Protein AF-A0A8C2IFB4-F1 (afdb_monomer_lite)

Organism: Cyprinus carpio (NCBI:txid7962)

Secondary structure (DSSP, 8-state):
-----EEEE------STTS-TT-EEEE-S--SS-------SS----SS-----EEEE---SS---EEEEEE-SS-EEEEEE-

Radius of gyration: 14.46 Å; chains: 1; bounding box: 37×27×38 Å

Sequence (82 aa):
DVDASGFIFLSALSDTSMGLGGKVLLFPTKSNTSYVKLTPEKPLRLSAFTLCMRVATELRGEREIILFAYRTPQVDELNMWR

InterPro domains:
  IPR001759 Pentraxin domain [PF00354] (23-75)
  IPR001759 Pentraxin domain [PS51828] (21-82)
  IPR013320 Concanavalin A-like lectin/glucanase domain superfamily [SSF49899] (20-77)
  IPR051005 Pentraxin domain-containing protein [PTHR45869] (16-82)

pLDDT: mean 74.79, std 14.64, range [40.56, 91.38]

Structure (mmCIF, N/CA/C/O backbone):
data_AF-A0A8C2IFB4-F1
#
_entry.id   AF-A0A8C2IFB4-F1
#
loop_
_atom_site.group_PDB
_atom_site.id
_atom_site.type_symbol
_atom_site.label_atom_id
_atom_site.label_alt_id
_atom_site.label_comp_id
_atom_site.label_asym_id
_atom_site.label_entity_id
_atom_site.label_seq_id
_atom_site.pdbx_PDB_ins_code
_atom_site.Cartn_x
_atom_site.Cartn_y
_atom_site.Cartn_z
_atom_site.occupancy
_atom_site.B_iso_or_equiv
_atom_site.auth_seq_id
_atom_site.auth_comp_id
_atom_site.auth_asym_id
_atom_site.auth_atom_id
_atom_site.pdbx_PDB_model_num
ATOM 1 N N . ASP A 1 1 ? -14.443 6.616 21.482 1.00 40.56 1 ASP A N 1
ATOM 2 C CA . ASP A 1 1 ? -13.889 6.288 20.158 1.00 40.56 1 ASP A CA 1
ATOM 3 C C . ASP A 1 1 ? -12.850 5.199 20.283 1.00 40.56 1 ASP A C 1
ATOM 5 O O . ASP A 1 1 ? -11.869 5.400 20.981 1.00 40.56 1 ASP A O 1
ATOM 9 N N . VAL A 1 2 ? -13.108 4.021 19.715 1.00 43.94 2 VAL A N 1
ATOM 10 C CA . VAL A 1 2 ? -12.132 2.924 19.694 1.00 43.94 2 VAL A CA 1
ATOM 11 C C . VAL A 1 2 ? -11.332 3.070 18.408 1.00 43.94 2 VAL A C 1
ATOM 13 O O . VAL A 1 2 ? -11.871 2.883 17.316 1.00 43.94 2 VAL A O 1
ATOM 16 N N . ASP A 1 3 ? -10.071 3.467 18.552 1.00 47.75 3 ASP A N 1
ATOM 17 C CA . ASP A 1 3 ? -9.090 3.539 17.476 1.00 47.75 3 ASP A CA 1
ATOM 18 C C . ASP A 1 3 ? -8.963 2.175 16.790 1.00 47.75 3 ASP A C 1
ATOM 20 O O . ASP A 1 3 ? -8.484 1.196 17.359 1.00 47.75 3 ASP A O 1
ATOM 24 N N . ALA A 1 4 ? -9.447 2.099 15.555 1.00 49.25 4 ALA A N 1
ATOM 25 C CA . ALA A 1 4 ? -9.432 0.878 14.774 1.00 49.25 4 ALA A CA 1
ATOM 26 C C . ALA A 1 4 ? -8.025 0.620 14.216 1.00 49.25 4 ALA A C 1
ATOM 28 O O . ALA A 1 4 ? -7.552 1.329 13.324 1.00 49.25 4 ALA A O 1
ATOM 29 N N . SER A 1 5 ? -7.3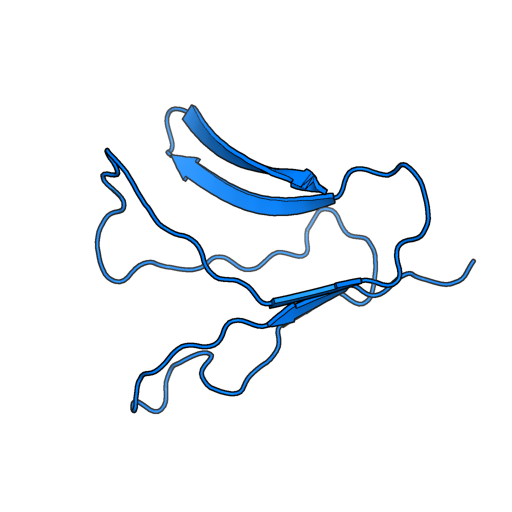76 -0.421 14.736 1.00 52.66 5 SER A N 1
ATOM 30 C CA . SER A 1 5 ? -6.074 -0.898 14.268 1.00 52.66 5 SER A CA 1
ATOM 31 C C . SER A 1 5 ? -6.216 -1.778 13.019 1.00 52.66 5 SER A C 1
ATOM 33 O 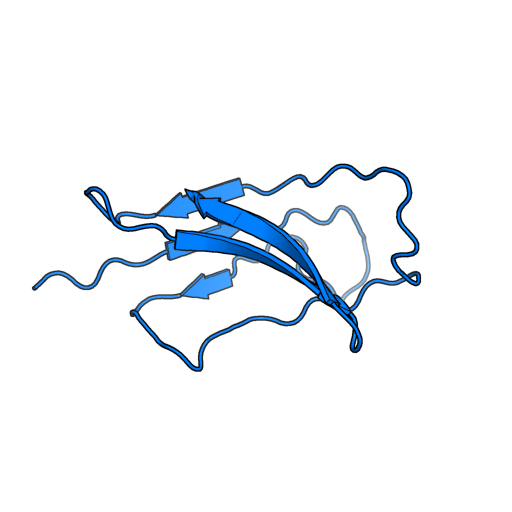O . SER A 1 5 ? -7.092 -2.646 12.925 1.00 52.66 5 SER A O 1
ATOM 35 N N . GLY A 1 6 ? -5.344 -1.551 12.035 1.00 54.31 6 GLY A N 1
ATOM 36 C CA . GLY A 1 6 ? -5.186 -2.389 10.846 1.00 54.31 6 GLY A CA 1
ATOM 37 C C . GLY A 1 6 ? -3.857 -3.148 10.873 1.00 54.31 6 GLY A C 1
ATOM 38 O O . GLY A 1 6 ? -2.813 -2.587 11.206 1.00 54.31 6 GLY A O 1
ATOM 39 N N . PHE A 1 7 ? -3.891 -4.422 10.491 1.00 53.31 7 PHE A N 1
ATOM 40 C CA . PHE A 1 7 ? -2.747 -5.326 10.407 1.00 53.31 7 PHE A CA 1
ATOM 41 C C . PHE A 1 7 ? -2.591 -5.820 8.965 1.00 53.31 7 PHE A C 1
ATOM 43 O O . PHE A 1 7 ? -3.519 -6.398 8.392 1.00 53.31 7 PHE A O 1
ATOM 50 N N . ILE A 1 8 ? -1.406 -5.636 8.381 1.00 58.50 8 ILE A N 1
ATOM 51 C CA . ILE A 1 8 ? -1.056 -6.201 7.071 1.00 58.50 8 ILE A CA 1
ATOM 52 C C . ILE A 1 8 ? 0.067 -7.223 7.261 1.00 58.50 8 ILE A C 1
ATOM 54 O O . ILE A 1 8 ? 1.137 -6.928 7.797 1.00 58.50 8 ILE A O 1
ATOM 58 N N . PHE A 1 9 ? -0.185 -8.435 6.784 1.00 47.59 9 PHE A N 1
ATOM 59 C CA . PHE A 1 9 ? 0.743 -9.551 6.732 1.00 47.59 9 PHE A CA 1
ATOM 60 C C . PHE A 1 9 ? 1.299 -9.671 5.311 1.00 47.59 9 PHE A C 1
ATOM 62 O O . PHE A 1 9 ? 0.566 -9.920 4.347 1.00 47.59 9 PHE A O 1
ATOM 69 N N . LEU A 1 10 ? 2.617 -9.541 5.205 1.00 50.22 10 LEU A N 1
ATOM 70 C CA . LEU A 1 10 ? 3.377 -9.811 3.991 1.00 50.22 10 LEU A CA 1
ATOM 71 C C . LEU A 1 10 ? 4.196 -11.079 4.242 1.00 50.22 10 LEU A C 1
ATOM 73 O O . LEU A 1 10 ? 5.182 -11.050 4.972 1.00 50.22 10 LEU A O 1
ATOM 77 N N . SER A 1 11 ? 3.781 -12.213 3.678 1.00 47.12 11 SER A N 1
ATOM 78 C CA . SER A 1 11 ? 4.580 -13.440 3.729 1.00 47.12 11 SER A CA 1
ATOM 79 C C . SER A 1 11 ? 5.552 -13.462 2.550 1.00 47.12 11 SER A C 1
ATOM 81 O O . SER A 1 11 ? 5.157 -13.793 1.433 1.00 47.12 11 SER A O 1
ATOM 83 N N . ALA A 1 12 ? 6.814 -13.109 2.793 1.00 49.97 12 ALA A N 1
ATOM 84 C CA . ALA A 1 12 ? 7.905 -13.342 1.849 1.00 49.97 12 ALA A CA 1
ATOM 85 C C . ALA A 1 12 ? 8.581 -14.688 2.164 1.00 49.97 12 ALA A C 1
ATOM 87 O O . ALA A 1 12 ? 8.977 -14.925 3.306 1.00 49.97 12 ALA A O 1
ATOM 88 N N . LEU A 1 13 ? 8.707 -15.564 1.163 1.00 47.28 13 LEU A N 1
ATOM 89 C CA . LEU A 1 13 ? 9.524 -16.779 1.229 1.00 47.28 13 LEU A CA 1
ATOM 90 C C . LEU A 1 13 ? 10.947 -16.422 0.770 1.00 47.28 13 LEU A C 1
ATOM 92 O O . LEU A 1 13 ? 11.249 -16.535 -0.414 1.00 47.28 13 LEU A O 1
ATOM 96 N N . SER A 1 14 ? 11.813 -15.940 1.664 1.00 51.56 14 SER A N 1
ATOM 97 C CA . SER A 1 14 ? 13.228 -15.730 1.320 1.00 51.56 14 SER A CA 1
ATOM 98 C C . SER A 1 14 ? 14.136 -15.765 2.549 1.00 51.56 14 SER A C 1
ATOM 100 O O . SER A 1 14 ? 13.938 -15.007 3.499 1.00 51.56 14 SER A O 1
ATOM 102 N N . ASP A 1 15 ? 15.149 -16.624 2.484 1.00 56.09 15 ASP A N 1
ATOM 103 C CA . ASP A 1 15 ? 16.173 -16.854 3.503 1.00 56.09 15 ASP A CA 1
ATOM 104 C C . ASP A 1 15 ? 17.321 -15.842 3.341 1.00 56.09 15 ASP A C 1
ATOM 106 O O . ASP A 1 15 ? 18.351 -16.126 2.741 1.00 56.09 15 ASP A O 1
ATOM 110 N N . THR A 1 16 ? 17.106 -14.602 3.786 1.00 50.19 16 THR A N 1
ATOM 111 C CA . THR A 1 16 ? 18.177 -13.623 4.033 1.00 50.19 16 THR A CA 1
ATOM 112 C C . THR A 1 16 ? 17.754 -12.683 5.163 1.00 50.19 16 THR A C 1
ATOM 114 O O . THR A 1 16 ? 16.605 -12.249 5.256 1.00 50.19 16 THR A O 1
ATOM 117 N N . SER A 1 17 ? 18.692 -12.350 6.047 1.00 55.56 17 SER A N 1
ATOM 118 C CA . SER A 1 17 ? 18.505 -11.612 7.307 1.00 55.56 17 SER A CA 1
ATOM 119 C C . SER A 1 17 ? 18.032 -10.146 7.178 1.00 55.56 17 SER A C 1
ATOM 121 O O . SER A 1 17 ? 18.077 -9.400 8.156 1.00 55.56 17 SER A O 1
ATOM 123 N N . MET A 1 18 ? 17.541 -9.715 6.009 1.00 62.88 18 MET A N 1
ATOM 124 C CA . MET A 1 18 ? 17.163 -8.324 5.697 1.00 62.88 18 MET A CA 1
ATOM 125 C C . MET A 1 18 ? 15.744 -8.175 5.100 1.00 62.88 18 MET A C 1
ATOM 127 O O . MET A 1 18 ? 15.459 -7.186 4.430 1.00 62.88 18 MET A O 1
ATOM 131 N N . GLY A 1 19 ? 14.837 -9.132 5.340 1.00 69.12 19 GLY A N 1
ATOM 132 C CA . GLY A 1 19 ? 13.464 -9.120 4.808 1.00 69.12 19 GLY A CA 1
ATOM 133 C C . GLY A 1 19 ? 12.337 -8.899 5.836 1.00 69.12 19 GLY A C 1
ATOM 134 O O . GLY A 1 19 ? 12.548 -8.835 7.052 1.00 69.12 19 GLY A O 1
ATOM 135 N N . LEU A 1 20 ? 11.101 -8.820 5.326 1.00 80.00 20 LEU A N 1
ATOM 136 C CA . LEU A 1 20 ? 9.843 -8.827 6.100 1.00 80.00 20 LEU A CA 1
ATOM 137 C C . LEU A 1 20 ? 9.324 -10.252 6.395 1.00 80.00 20 LEU A C 1
ATOM 139 O O . LEU A 1 20 ? 8.233 -10.405 6.940 1.00 80.00 20 LEU A O 1
ATOM 143 N N . GLY A 1 21 ? 10.094 -11.295 6.062 1.00 82.38 21 GLY A N 1
ATOM 144 C CA . GLY A 1 21 ? 9.734 -12.689 6.335 1.00 82.38 21 GLY A CA 1
ATOM 145 C C . GLY A 1 21 ? 9.422 -12.911 7.819 1.00 82.38 21 GLY A C 1
ATOM 146 O O . GLY A 1 21 ? 10.222 -12.566 8.687 1.00 82.38 21 GLY A O 1
ATOM 147 N N . GLY A 1 22 ? 8.228 -13.433 8.113 1.00 82.25 22 GLY A N 1
ATOM 148 C CA . GLY A 1 22 ? 7.753 -13.678 9.481 1.00 82.25 22 GLY A CA 1
ATOM 149 C C . GLY A 1 22 ? 7.370 -12.429 10.290 1.00 82.25 22 GLY A C 1
ATOM 150 O O . GLY A 1 22 ? 7.049 -12.560 11.469 1.00 82.25 22 GLY A O 1
ATOM 151 N N . LYS A 1 23 ? 7.386 -11.228 9.694 1.00 85.75 23 LYS A N 1
ATOM 152 C CA . LYS A 1 23 ? 7.034 -9.963 10.362 1.00 85.75 23 LYS A CA 1
ATOM 153 C C . LYS A 1 23 ? 5.648 -9.465 9.939 1.00 85.75 23 LYS A C 1
ATOM 155 O O . LYS A 1 23 ? 5.094 -9.884 8.925 1.00 85.75 23 LYS A O 1
ATOM 160 N N . VAL A 1 24 ? 5.097 -8.541 10.727 1.00 85.88 24 VAL A N 1
ATOM 161 C CA . VAL A 1 24 ? 3.789 -7.910 10.491 1.00 85.88 24 VAL A CA 1
ATOM 162 C C . VAL A 1 24 ? 3.947 -6.398 10.511 1.00 85.88 24 VAL A C 1
ATOM 164 O O . VAL A 1 24 ? 4.688 -5.860 11.335 1.00 85.88 24 VAL A O 1
ATOM 167 N N . LEU A 1 25 ? 3.242 -5.717 9.610 1.00 89.69 25 LEU A N 1
ATOM 168 C CA . LEU A 1 25 ? 3.135 -4.265 9.616 1.00 89.69 25 LEU A CA 1
ATOM 169 C C . LEU A 1 25 ? 1.884 -3.859 10.395 1.00 89.69 25 LEU A C 1
ATOM 171 O O . LEU A 1 25 ? 0.774 -4.295 10.071 1.00 89.69 25 LEU A O 1
ATOM 175 N N . LEU A 1 26 ? 2.084 -3.031 11.419 1.00 90.50 26 LEU A N 1
ATOM 176 C CA . LEU A 1 26 ? 1.031 -2.546 12.301 1.00 90.50 26 LEU A CA 1
ATOM 177 C C . LEU A 1 26 ? 0.751 -1.067 12.048 1.00 90.50 26 LEU A C 1
ATOM 179 O O . LEU A 1 26 ? 1.654 -0.238 12.157 1.00 90.50 26 LEU A O 1
ATOM 183 N N . PHE A 1 27 ? -0.514 -0.743 11.789 1.00 89.25 27 PHE A N 1
ATOM 184 C CA . PHE A 1 27 ? -1.009 0.627 11.694 1.00 89.25 27 PHE A CA 1
ATOM 185 C C . PHE A 1 27 ? -2.078 0.820 12.776 1.00 89.25 27 PHE A C 1
ATOM 187 O O . PHE A 1 27 ? -3.249 0.509 12.541 1.00 89.25 27 PHE A O 1
ATOM 194 N N . PRO A 1 28 ? -1.681 1.253 13.988 1.00 85.81 28 PRO A N 1
ATOM 195 C CA . PRO A 1 28 ? -2.565 1.211 15.148 1.00 85.81 28 PRO A CA 1
ATOM 196 C C . PRO A 1 28 ? -3.613 2.328 15.148 1.00 85.81 28 PRO A C 1
ATOM 198 O O . PRO A 1 28 ? -4.685 2.177 15.725 1.00 85.81 28 PRO A O 1
ATOM 201 N N . THR A 1 29 ? -3.305 3.450 14.496 1.00 85.06 29 THR A N 1
ATOM 202 C CA . THR A 1 29 ? -4.158 4.637 14.444 1.00 85.06 29 THR A CA 1
ATOM 203 C C . THR A 1 29 ? -4.273 5.161 13.019 1.00 85.06 29 THR A C 1
ATOM 205 O O . THR A 1 29 ? -3.387 4.980 12.177 1.00 85.06 29 THR A O 1
ATOM 208 N N . LYS A 1 30 ? -5.387 5.842 12.736 1.00 84.75 30 LYS A N 1
ATOM 209 C CA . LYS A 1 30 ? -5.589 6.531 11.459 1.00 84.75 30 LYS A CA 1
ATOM 210 C C . LYS A 1 30 ? -4.545 7.639 11.306 1.00 84.75 30 LYS A C 1
ATOM 212 O O . LYS A 1 30 ? -4.431 8.511 12.160 1.00 84.75 30 LYS A O 1
ATOM 217 N N . SER A 1 31 ? -3.880 7.667 10.157 1.00 85.88 31 SER A N 1
ATOM 218 C CA . SER A 1 31 ? -2.907 8.701 9.814 1.00 85.88 31 SER A CA 1
ATOM 219 C C . SER A 1 31 ? -2.935 9.005 8.316 1.00 85.88 31 SER A C 1
ATOM 221 O O . SER A 1 31 ? -3.383 8.185 7.517 1.00 85.88 31 SER A O 1
ATOM 223 N N . ASN A 1 32 ? -2.469 10.196 7.943 1.00 88.62 32 ASN A N 1
ATOM 224 C CA . ASN A 1 32 ? -2.178 10.591 6.561 1.00 88.62 32 ASN A CA 1
ATOM 225 C C . ASN A 1 32 ? -0.669 10.585 6.246 1.00 88.62 32 ASN A C 1
ATOM 227 O O . ASN A 1 32 ? -0.279 10.916 5.130 1.00 88.62 32 ASN A O 1
ATOM 231 N N . THR A 1 33 ? 0.176 10.221 7.214 1.00 88.38 33 THR A N 1
ATOM 232 C CA . THR A 1 33 ? 1.642 10.171 7.078 1.00 88.38 33 THR A CA 1
ATOM 233 C C . THR A 1 33 ? 2.228 8.783 7.330 1.00 88.38 33 THR A C 1
ATOM 235 O O . THR A 1 33 ? 3.387 8.544 7.002 1.00 88.38 33 THR A O 1
ATOM 238 N N . SER A 1 34 ? 1.451 7.852 7.889 1.00 89.75 34 SER A N 1
ATOM 239 C CA . SER A 1 34 ? 1.907 6.492 8.184 1.00 89.75 34 SER A CA 1
ATOM 240 C C . SER A 1 34 ? 1.705 5.583 6.975 1.00 89.75 34 SER A C 1
ATOM 242 O O . SER A 1 34 ? 0.579 5.234 6.636 1.00 89.75 34 SER A O 1
ATOM 244 N N . TYR A 1 35 ? 2.801 5.176 6.340 1.00 91.19 35 TYR A N 1
ATOM 245 C CA . TYR A 1 35 ? 2.798 4.230 5.225 1.00 91.19 35 TYR A CA 1
ATOM 246 C C . TYR A 1 35 ? 4.108 3.440 5.191 1.00 91.19 35 TYR A C 1
ATOM 248 O O . TYR A 1 35 ? 5.102 3.823 5.808 1.00 91.19 35 TYR A O 1
ATOM 256 N N . VAL A 1 36 ? 4.116 2.340 4.441 1.00 91.38 36 VAL A N 1
ATOM 257 C CA . VAL A 1 36 ? 5.332 1.578 4.143 1.00 91.38 36 VAL A CA 1
ATOM 258 C C . VAL A 1 36 ? 5.555 1.586 2.641 1.00 91.38 36 VAL A C 1
ATOM 260 O O . VAL A 1 36 ? 4.654 1.267 1.868 1.00 91.38 36 VAL A O 1
ATOM 263 N N . LYS A 1 37 ? 6.772 1.941 2.227 1.00 90.12 37 LYS A N 1
ATOM 264 C CA . LYS A 1 37 ? 7.209 1.835 0.837 1.00 90.12 37 LYS A CA 1
ATOM 265 C C . LYS A 1 37 ? 7.923 0.502 0.643 1.00 90.12 37 LYS A C 1
ATOM 267 O O . LYS A 1 37 ? 8.982 0.280 1.223 1.00 90.12 37 LYS A O 1
ATOM 272 N N . LEU A 1 38 ? 7.349 -0.366 -0.185 1.00 87.81 38 LEU A N 1
ATOM 273 C CA . LEU A 1 38 ? 8.010 -1.589 -0.631 1.00 87.81 38 LEU A CA 1
ATOM 274 C C . LEU A 1 38 ? 8.863 -1.267 -1.862 1.00 87.81 38 LEU A C 1
ATOM 276 O O . LEU A 1 38 ? 8.350 -0.750 -2.855 1.00 87.81 38 LEU A O 1
ATOM 280 N N . THR A 1 39 ? 10.162 -1.554 -1.793 1.00 86.94 39 THR A N 1
ATOM 281 C CA . THR A 1 39 ? 11.066 -1.424 -2.942 1.00 86.94 39 THR A CA 1
ATOM 282 C C . THR A 1 39 ? 11.132 -2.772 -3.650 1.00 86.94 39 THR A C 1
ATOM 284 O O . THR A 1 39 ? 11.607 -3.734 -3.047 1.00 86.94 39 THR A O 1
ATOM 287 N N . PRO A 1 40 ? 10.644 -2.883 -4.895 1.00 84.50 40 PRO A N 1
ATOM 288 C CA . PRO A 1 40 ? 10.679 -4.148 -5.605 1.00 84.50 40 PRO A CA 1
ATOM 289 C C . PRO A 1 40 ? 12.115 -4.469 -6.039 1.00 84.50 40 PRO A C 1
ATOM 291 O O . PRO A 1 40 ? 12.873 -3.578 -6.418 1.00 84.50 40 PRO A O 1
ATOM 294 N N . GLU A 1 41 ? 12.477 -5.751 -6.044 1.00 85.38 41 GLU A N 1
ATOM 295 C CA . GLU A 1 41 ? 13.789 -6.209 -6.533 1.00 85.38 41 GLU A CA 1
ATOM 296 C C . GLU A 1 41 ? 13.963 -5.997 -8.044 1.00 85.38 41 GLU A C 1
ATOM 298 O O . GLU A 1 41 ? 15.079 -5.931 -8.555 1.00 85.38 41 GLU A O 1
ATOM 303 N N . LYS A 1 42 ? 12.847 -5.891 -8.776 1.00 83.19 42 LYS A N 1
ATOM 304 C CA . LYS A 1 42 ? 12.804 -5.649 -10.219 1.00 83.19 42 LYS A CA 1
ATOM 305 C C . LYS A 1 42 ? 11.868 -4.480 -10.521 1.00 83.19 42 LYS A C 1
ATOM 307 O O . LYS A 1 42 ? 10.841 -4.351 -9.854 1.00 83.19 42 LYS A O 1
ATOM 312 N N . PRO A 1 43 ? 12.153 -3.657 -11.545 1.00 83.38 43 PRO A N 1
ATOM 313 C CA . PRO A 1 43 ? 11.215 -2.635 -11.989 1.00 83.38 43 PRO A CA 1
ATOM 314 C C . PRO A 1 43 ? 9.855 -3.253 -12.335 1.00 83.38 43 PRO A C 1
ATOM 316 O O . PRO A 1 43 ? 9.772 -4.189 -13.132 1.00 83.38 43 PRO A O 1
ATOM 319 N N . LEU A 1 44 ? 8.789 -2.716 -11.750 1.00 77.50 44 LEU A N 1
ATOM 320 C CA . LEU A 1 44 ? 7.415 -3.145 -12.000 1.00 77.50 44 LEU A CA 1
ATOM 321 C C . LEU A 1 44 ? 6.933 -2.562 -13.341 1.00 77.50 44 LEU A C 1
ATOM 323 O O . LEU A 1 44 ? 6.249 -1.551 -13.386 1.00 77.50 44 LEU A O 1
ATOM 327 N N . ARG A 1 45 ? 7.333 -3.183 -14.457 1.00 80.00 45 ARG A N 1
ATOM 328 C CA . ARG A 1 45 ? 6.827 -2.876 -15.812 1.00 80.00 45 ARG A CA 1
ATOM 329 C C . ARG A 1 45 ? 5.732 -3.882 -16.166 1.00 80.00 45 ARG A C 1
ATOM 331 O O . ARG A 1 45 ? 5.982 -4.844 -16.889 1.00 80.00 45 ARG A O 1
ATOM 338 N N . LEU A 1 46 ? 4.565 -3.728 -15.549 1.00 72.62 46 LEU A N 1
ATOM 339 C CA . LEU A 1 46 ? 3.542 -4.771 -15.502 1.00 72.62 46 LEU A CA 1
ATOM 340 C C . LEU A 1 46 ? 2.583 -4.683 -16.697 1.00 72.62 46 LEU A C 1
ATOM 342 O O . LEU A 1 46 ? 1.907 -3.679 -16.877 1.00 72.62 46 LEU A O 1
ATOM 346 N N . SER A 1 47 ? 2.474 -5.758 -17.478 1.00 78.81 47 SER A N 1
ATOM 347 C CA . SER A 1 47 ? 1.307 -6.010 -18.344 1.00 78.81 47 SER A CA 1
ATOM 348 C C . SER A 1 47 ? 0.239 -6.850 -17.632 1.00 78.81 47 SER A C 1
ATOM 350 O O . SER A 1 47 ? -0.937 -6.791 -17.975 1.00 78.81 47 SER A O 1
ATOM 352 N N . ALA A 1 48 ? 0.662 -7.624 -16.630 1.00 82.56 48 ALA A N 1
ATOM 353 C CA . ALA A 1 48 ? -0.154 -8.397 -15.707 1.00 82.56 48 ALA A CA 1
ATOM 354 C C . ALA A 1 48 ? 0.642 -8.621 -14.411 1.00 82.56 48 ALA A C 1
ATOM 356 O O . ALA A 1 48 ? 1.876 -8.601 -14.424 1.00 82.56 48 ALA A O 1
ATOM 357 N N . PHE A 1 49 ? -0.046 -8.845 -13.293 1.00 83.44 49 PHE A N 1
ATOM 358 C CA . PHE A 1 49 ? 0.587 -9.172 -12.015 1.00 83.44 49 PHE A CA 1
ATOM 359 C C . PHE A 1 49 ? -0.354 -9.986 -11.124 1.00 83.44 49 PHE A C 1
ATOM 361 O O . PHE A 1 49 ? -1.554 -10.090 -11.371 1.00 83.44 49 PHE A O 1
ATOM 368 N N . THR A 1 50 ? 0.203 -10.551 -10.057 1.00 86.88 50 THR A N 1
ATOM 369 C CA . THR A 1 50 ? -0.556 -11.193 -8.984 1.00 86.88 50 THR A CA 1
ATOM 370 C C . THR A 1 50 ? -0.060 -10.639 -7.658 1.00 86.88 50 THR A C 1
ATOM 372 O O . THR A 1 50 ? 1.143 -10.629 -7.404 1.00 86.88 50 THR A O 1
ATOM 375 N N . LEU A 1 51 ? -0.984 -10.157 -6.827 1.00 87.06 51 LEU A N 1
ATOM 376 C CA . LEU A 1 51 ? -0.696 -9.639 -5.493 1.00 87.06 51 LEU A CA 1
ATOM 377 C C . LEU A 1 51 ? -1.331 -10.558 -4.453 1.00 87.06 51 LEU A C 1
ATOM 379 O O . LEU A 1 51 ? -2.546 -10.739 -4.437 1.00 87.06 51 LEU A O 1
ATOM 383 N N . CYS A 1 52 ? -0.504 -11.092 -3.559 1.00 87.81 52 CYS A N 1
ATOM 384 C CA . CYS A 1 52 ? -0.950 -11.868 -2.412 1.00 87.81 52 CYS A CA 1
ATOM 385 C C . CYS A 1 52 ? -0.653 -11.081 -1.137 1.00 87.81 52 CYS A C 1
ATOM 387 O O . CYS A 1 52 ? 0.491 -10.706 -0.882 1.00 87.81 52 CYS A O 1
ATOM 389 N N . MET A 1 53 ? -1.680 -10.850 -0.327 1.00 88.31 53 MET A N 1
ATOM 390 C CA . MET A 1 53 ? -1.555 -10.195 0.969 1.00 88.31 53 MET A CA 1
ATOM 391 C C . MET A 1 53 ? -2.539 -10.819 1.951 1.00 88.31 53 MET A C 1
ATOM 393 O O . MET A 1 53 ? -3.635 -11.228 1.569 1.00 88.31 53 MET A O 1
ATOM 397 N N . ARG A 1 54 ? -2.164 -10.876 3.226 1.00 86.69 54 ARG A N 1
ATOM 398 C CA . ARG A 1 54 ? -3.087 -11.254 4.297 1.00 86.69 54 ARG A CA 1
ATOM 399 C C . ARG A 1 54 ? -3.358 -9.999 5.119 1.00 86.69 54 ARG A C 1
ATOM 401 O O . ARG A 1 54 ? -2.431 -9.338 5.558 1.00 86.69 54 ARG A O 1
ATOM 408 N N . VAL A 1 55 ? -4.620 -9.630 5.291 1.00 87.62 55 VAL A N 1
ATOM 409 C CA . VAL A 1 55 ? -5.011 -8.373 5.948 1.00 87.62 55 VAL A CA 1
ATOM 410 C C . VAL A 1 55 ? -6.021 -8.678 7.038 1.00 87.62 55 VAL A C 1
ATOM 412 O O . VAL A 1 55 ? -6.933 -9.475 6.830 1.00 87.62 55 VAL A O 1
ATOM 415 N N . ALA A 1 56 ? -5.868 -8.034 8.188 1.00 86.62 56 ALA A N 1
ATOM 416 C CA . ALA A 1 56 ? -6.867 -8.013 9.244 1.00 86.62 56 ALA A CA 1
ATOM 417 C C . ALA A 1 56 ? -7.115 -6.561 9.653 1.00 86.62 56 ALA A C 1
ATOM 419 O O . ALA A 1 56 ? -6.181 -5.791 9.840 1.00 86.62 56 ALA A O 1
ATOM 420 N N . THR A 1 57 ? -8.372 -6.158 9.775 1.00 83.69 57 THR A N 1
ATOM 421 C CA . THR A 1 57 ? -8.719 -4.817 10.247 1.00 83.69 57 THR A CA 1
ATOM 422 C C . THR A 1 57 ? -10.020 -4.871 11.019 1.00 83.69 57 THR A C 1
ATOM 424 O O . THR A 1 57 ? -10.946 -5.593 10.645 1.00 83.69 57 THR A O 1
ATOM 427 N N . GLU A 1 58 ? -10.069 -4.099 12.096 1.00 81.75 58 GLU A N 1
ATOM 428 C CA . GLU A 1 58 ? -11.246 -3.950 12.947 1.00 81.75 58 GLU A CA 1
ATOM 429 C C . GLU A 1 58 ? -12.099 -2.738 12.553 1.00 81.75 58 GLU A C 1
ATOM 431 O O . GLU A 1 58 ? -13.092 -2.443 13.215 1.00 81.75 58 GLU A O 1
ATOM 436 N N . LEU A 1 59 ? -11.741 -2.040 11.468 1.00 76.44 59 LEU A N 1
ATOM 437 C CA . LEU A 1 59 ? -12.561 -0.977 10.894 1.00 76.44 59 LEU A CA 1
ATOM 438 C C . LEU A 1 59 ? -13.927 -1.558 10.493 1.00 76.44 59 LEU A C 1
ATOM 440 O O . LEU A 1 59 ? -14.024 -2.397 9.597 1.00 76.44 59 LEU A O 1
ATOM 444 N N . ARG A 1 60 ? -14.982 -1.130 11.195 1.00 67.75 60 ARG A N 1
ATOM 445 C CA . ARG A 1 60 ? -16.382 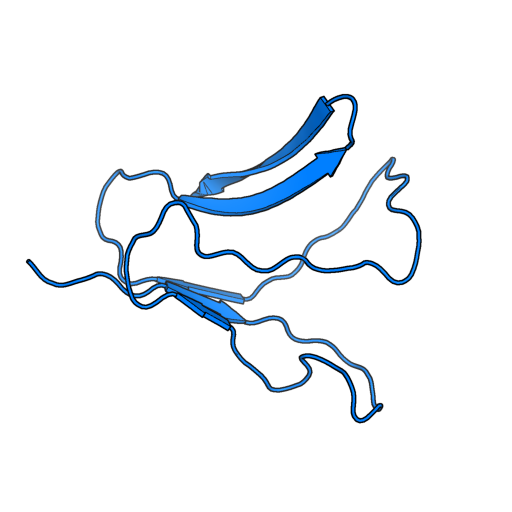-1.491 10.927 1.00 67.75 60 ARG A CA 1
ATOM 446 C C . ARG A 1 60 ? -17.054 -0.348 10.152 1.00 67.75 60 ARG A C 1
ATOM 448 O O . ARG A 1 60 ? -16.944 0.797 10.581 1.00 67.75 60 ARG A O 1
ATOM 455 N N . GLY A 1 61 ? -17.767 -0.645 9.060 1.00 68.94 61 GLY A N 1
ATOM 456 C CA . GLY A 1 61 ? -18.593 0.325 8.312 1.00 68.94 61 GLY A CA 1
ATOM 457 C C . GLY A 1 61 ? -18.220 0.504 6.831 1.00 68.94 61 GLY A C 1
ATOM 458 O O . GLY A 1 61 ? -17.477 -0.301 6.284 1.00 68.94 61 GLY A O 1
ATOM 459 N N . GLU A 1 62 ? -18.744 1.568 6.206 1.00 63.47 62 GLU A N 1
ATOM 460 C CA . GLU A 1 62 ? -18.639 1.918 4.766 1.00 63.47 62 GLU A CA 1
ATOM 461 C C . GLU A 1 62 ? -17.338 2.641 4.373 1.00 63.47 62 GLU A C 1
ATOM 463 O O . GLU A 1 62 ? -17.214 3.199 3.284 1.00 63.47 62 GLU A O 1
ATOM 468 N N . ARG A 1 63 ? -16.375 2.736 5.288 1.00 72.19 63 ARG A N 1
ATOM 469 C CA . ARG A 1 63 ? -15.223 3.600 5.071 1.00 72.19 63 ARG A CA 1
ATOM 470 C C . ARG A 1 63 ? -14.172 2.900 4.221 1.00 72.19 63 ARG A C 1
ATOM 472 O O . ARG A 1 63 ? -13.472 2.031 4.735 1.00 72.19 63 ARG A O 1
ATOM 479 N N . GLU A 1 64 ? -14.021 3.369 2.984 1.00 79.38 64 GLU A N 1
ATOM 480 C CA . GLU A 1 64 ? -13.008 2.868 2.057 1.00 79.38 64 GLU A CA 1
ATOM 481 C C . GLU A 1 64 ? -11.602 2.972 2.658 1.00 79.38 64 GLU A C 1
ATOM 483 O O . GLU A 1 64 ? -11.162 4.039 3.120 1.00 79.38 64 GLU A O 1
ATOM 488 N N . ILE A 1 65 ? -10.892 1.847 2.651 1.00 84.38 65 ILE A N 1
ATOM 489 C CA . ILE A 1 65 ? -9.495 1.759 3.068 1.00 84.38 65 ILE A CA 1
ATOM 490 C C . ILE A 1 65 ? -8.621 1.318 1.904 1.00 84.38 65 ILE A C 1
ATOM 492 O O . ILE A 1 65 ? -8.935 0.370 1.188 1.00 84.38 65 ILE A O 1
ATOM 496 N N . ILE A 1 66 ? -7.483 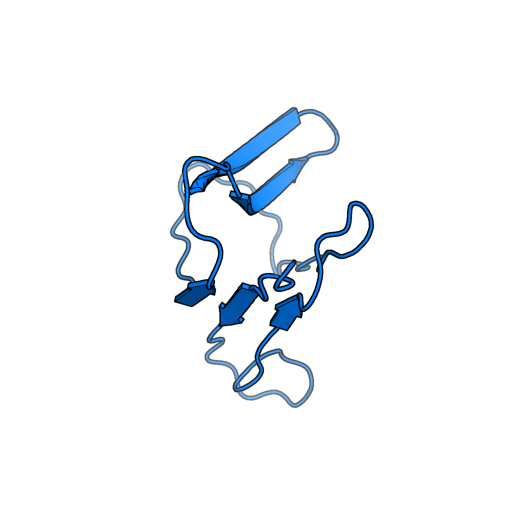1.987 1.740 1.00 86.19 66 ILE A N 1
ATOM 497 C CA . ILE A 1 66 ? -6.480 1.569 0.768 1.00 86.19 66 ILE A CA 1
ATOM 498 C C . ILE A 1 66 ? -5.640 0.432 1.356 1.00 86.19 66 ILE A C 1
ATOM 500 O O . ILE A 1 66 ? -5.056 0.562 2.432 1.00 86.19 66 ILE A O 1
ATOM 504 N N . LEU A 1 67 ? -5.599 -0.698 0.655 1.00 88.12 67 LEU A N 1
ATOM 505 C CA . LEU A 1 67 ? -4.833 -1.883 1.049 1.00 88.12 67 LEU A CA 1
ATOM 506 C C . LEU A 1 67 ? -3.473 -1.939 0.351 1.00 88.12 67 LEU A C 1
ATOM 508 O O . LEU A 1 67 ? -2.482 -2.373 0.937 1.00 88.12 67 LEU A O 1
ATOM 512 N N . PHE A 1 68 ? -3.426 -1.487 -0.900 1.00 88.56 68 PHE A N 1
ATOM 513 C CA . PHE A 1 68 ? -2.212 -1.433 -1.702 1.00 88.56 68 PHE A CA 1
ATOM 514 C C . PHE A 1 68 ? -2.307 -0.298 -2.719 1.00 88.56 68 PHE A C 1
ATOM 516 O O . PHE A 1 68 ? -3.359 -0.101 -3.328 1.00 88.56 68 PHE A O 1
ATOM 523 N N . ALA A 1 69 ? -1.195 0.411 -2.908 1.00 88.81 69 ALA A N 1
ATOM 524 C CA . ALA A 1 69 ? -1.054 1.473 -3.892 1.00 88.81 69 ALA A CA 1
ATOM 525 C C . ALA A 1 69 ? 0.259 1.292 -4.654 1.00 88.81 69 ALA A C 1
ATOM 527 O O . ALA A 1 69 ? 1.332 1.221 -4.044 1.00 88.81 69 ALA A O 1
ATOM 528 N N . TYR A 1 70 ? 0.181 1.261 -5.981 1.00 85.88 70 TYR A N 1
ATOM 529 C CA . TYR A 1 70 ? 1.336 1.357 -6.861 1.00 85.88 70 TYR A CA 1
ATOM 530 C C . TYR A 1 70 ? 1.187 2.585 -7.756 1.00 85.88 70 TYR A C 1
ATOM 532 O O . TYR A 1 70 ? 0.213 2.734 -8.494 1.00 85.88 70 TYR A O 1
ATOM 540 N N . ARG A 1 71 ? 2.166 3.485 -7.652 1.00 81.00 71 ARG A N 1
ATOM 541 C CA . ARG A 1 71 ? 2.180 4.773 -8.338 1.00 81.00 71 ARG A CA 1
ATOM 542 C C . ARG A 1 71 ? 3.491 4.938 -9.086 1.00 81.00 71 ARG A C 1
ATOM 544 O O . ARG A 1 71 ? 4.562 4.729 -8.508 1.00 81.00 71 ARG A O 1
ATOM 551 N N . THR A 1 72 ? 3.406 5.360 -10.339 1.00 75.25 72 THR A N 1
ATOM 552 C CA . THR A 1 72 ? 4.561 5.829 -11.104 1.00 75.25 72 THR A CA 1
ATOM 553 C C . THR A 1 72 ? 4.601 7.359 -11.092 1.00 75.25 72 THR A C 1
ATOM 555 O O . THR A 1 72 ? 3.605 8.006 -10.763 1.00 75.25 72 THR A O 1
ATOM 558 N N . PRO A 1 73 ? 5.752 7.990 -11.389 1.00 71.31 73 PRO A N 1
ATOM 559 C CA . PRO A 1 73 ? 5.855 9.451 -11.387 1.00 71.31 73 PRO A CA 1
ATOM 560 C C . PRO A 1 73 ? 4.849 10.151 -12.314 1.00 71.31 73 PRO A C 1
ATOM 562 O O . PRO A 1 73 ? 4.560 11.328 -12.120 1.00 71.31 73 PRO A O 1
ATOM 565 N N . GLN A 1 74 ? 4.340 9.442 -13.324 1.00 64.12 74 GLN A N 1
ATOM 566 C CA . GLN A 1 74 ? 3.458 9.973 -14.355 1.00 64.12 74 GLN A CA 1
ATOM 567 C C . GLN A 1 74 ? 1.973 9.669 -14.104 1.00 64.12 74 GLN A C 1
ATOM 569 O O . GLN A 1 74 ? 1.132 10.431 -14.574 1.00 64.12 74 GLN A O 1
ATOM 574 N N . VAL A 1 75 ? 1.633 8.590 -13.388 1.00 61.06 75 VAL A N 1
ATOM 575 C CA . VAL A 1 75 ? 0.239 8.150 -13.200 1.00 61.06 75 VAL A CA 1
ATOM 576 C C . VAL A 1 75 ? 0.046 7.340 -11.914 1.00 61.06 75 VAL A C 1
ATOM 578 O O . VAL A 1 75 ? 0.945 6.645 -11.439 1.00 61.06 75 VAL A O 1
ATOM 581 N N . ASP A 1 76 ? -1.166 7.415 -11.362 1.00 57.97 76 ASP A N 1
ATOM 582 C CA . ASP A 1 76 ? -1.647 6.444 -10.378 1.00 57.97 76 ASP A CA 1
ATOM 583 C C . ASP A 1 76 ? -2.010 5.164 -11.135 1.00 57.97 76 ASP A C 1
ATOM 585 O O . ASP A 1 76 ? -3.003 5.132 -11.858 1.00 57.97 76 ASP A O 1
ATOM 589 N N . GLU A 1 77 ? -1.175 4.129 -11.037 1.00 66.69 77 GLU A N 1
ATOM 590 C CA . GLU A 1 77 ? -1.347 2.936 -11.873 1.00 66.69 77 GLU A CA 1
ATOM 591 C C . GLU A 1 77 ? -2.317 1.931 -11.256 1.00 66.69 77 GLU A C 1
ATOM 593 O O . GLU A 1 77 ? -3.078 1.294 -11.984 1.00 66.69 77 GLU A O 1
ATOM 598 N N . LEU A 1 78 ? -2.322 1.781 -9.925 1.00 78.31 78 LEU A N 1
ATOM 599 C CA . LEU A 1 78 ? -3.151 0.770 -9.275 1.00 78.31 78 LEU A CA 1
ATOM 600 C C . LEU A 1 78 ? -3.421 1.068 -7.798 1.00 78.31 78 LEU A C 1
ATOM 602 O O . LEU A 1 78 ? -2.489 1.165 -7.000 1.00 78.31 78 LEU A O 1
ATOM 6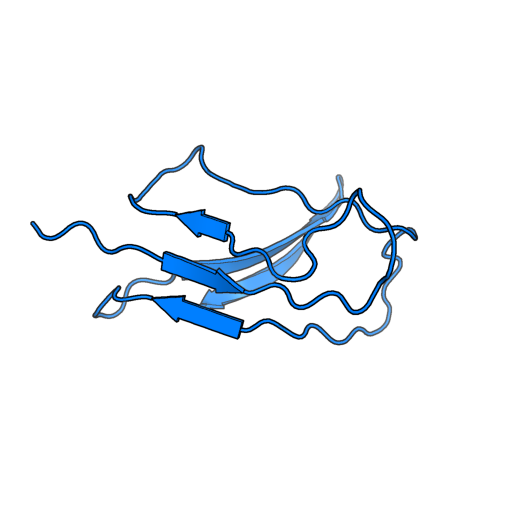06 N N . ASN A 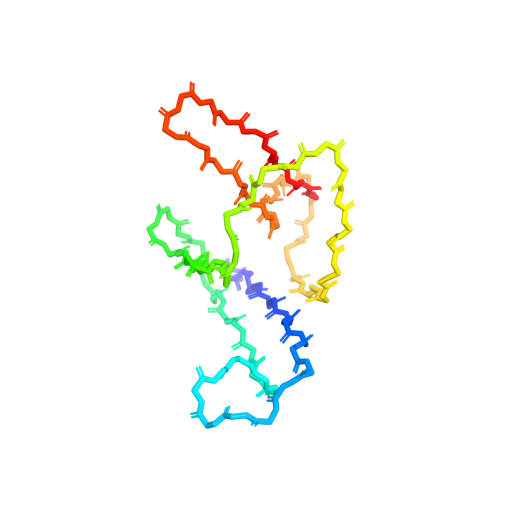1 79 ? -4.701 1.074 -7.422 1.00 81.25 79 ASN A N 1
ATOM 607 C CA . ASN A 1 79 ? -5.150 1.131 -6.033 1.00 81.25 79 ASN A CA 1
ATOM 608 C C . ASN A 1 79 ? -6.119 -0.021 -5.741 1.00 81.25 79 ASN A C 1
ATOM 610 O O . ASN A 1 79 ? -7.063 -0.247 -6.497 1.00 81.25 79 ASN A O 1
ATOM 614 N N . MET A 1 80 ? -5.899 -0.718 -4.628 1.00 79.00 80 MET A N 1
ATOM 615 C CA . MET A 1 80 ? -6.792 -1.763 -4.123 1.00 79.00 80 MET A CA 1
ATOM 616 C C . MET A 1 80 ? -7.520 -1.242 -2.882 1.00 79.00 80 MET A C 1
ATOM 618 O O . MET A 1 80 ? -6.867 -0.929 -1.883 1.00 79.00 80 MET A O 1
ATOM 622 N N . TRP A 1 81 ? -8.850 -1.177 -2.945 1.00 78.56 81 TRP A N 1
ATOM 623 C CA . TRP A 1 81 ? -9.714 -0.657 -1.881 1.00 78.56 81 TRP A CA 1
ATOM 624 C C . TRP A 1 81 ? -10.564 -1.769 -1.258 1.00 78.56 81 TRP A C 1
ATOM 626 O O . TRP A 1 81 ? -10.864 -2.767 -1.918 1.00 78.56 81 TRP A O 1
ATOM 636 N N . ARG A 1 82 ? -10.944 -1.593 0.007 1.00 71.50 82 ARG A N 1
ATOM 637 C CA . ARG A 1 82 ? -11.960 -2.391 0.704 1.00 71.50 82 ARG A CA 1
ATOM 638 C C . ARG A 1 82 ? -12.951 -1.472 1.396 1.00 71.50 82 ARG A C 1
ATOM 640 O O . ARG A 1 82 ? -12.483 -0.428 1.903 1.00 71.50 82 ARG A O 1
#

Foldseek 3Di:
DQFKKKKKDDDDDDPDPPDCHPHIDIDRHDDPPDDDDDDDPDPCPDPDDDDDIDIDIPDDDDDKDWPDWDDDPVGRDDTDID